Protein AF-A0A5Q0P023-F1 (afdb_monomer)

Structure (mmCIF, N/CA/C/O backbone):
data_AF-A0A5Q0P023-F1
#
_entry.id   AF-A0A5Q0P023-F1
#
loop_
_atom_site.group_PDB
_atom_site.id
_atom_site.type_symbol
_atom_site.label_atom_id
_atom_site.label_alt_id
_atom_site.label_comp_id
_atom_site.label_asym_id
_atom_site.label_entity_id
_atom_site.label_seq_id
_atom_site.pdbx_PDB_ins_code
_atom_site.Cartn_x
_atom_site.Cartn_y
_atom_site.Cartn_z
_atom_site.occupancy
_atom_site.B_iso_or_equiv
_atom_site.auth_seq_id
_atom_site.auth_comp_id
_atom_site.auth_asym_id
_atom_site.auth_atom_id
_atom_site.pdbx_PDB_model_num
ATOM 1 N N . MET A 1 1 ? -25.017 6.584 7.703 1.00 55.78 1 MET A N 1
ATOM 2 C CA . MET A 1 1 ? -23.567 6.527 7.391 1.00 55.78 1 MET A CA 1
ATOM 3 C C . MET A 1 1 ? -23.004 5.117 7.165 1.00 55.78 1 MET A C 1
ATOM 5 O O . MET A 1 1 ? -22.077 5.006 6.377 1.00 55.78 1 MET A O 1
ATOM 9 N N . GLN A 1 2 ? -23.542 4.031 7.748 1.00 59.84 2 GLN A N 1
ATOM 10 C CA . GLN A 1 2 ? -22.996 2.668 7.542 1.00 59.84 2 GLN A CA 1
ATOM 11 C C . GLN A 1 2 ? -22.934 2.206 6.073 1.00 59.84 2 GLN A C 1
ATOM 13 O O . GLN A 1 2 ? -21.949 1.596 5.677 1.00 59.84 2 GLN A O 1
ATOM 18 N N . LYS A 1 3 ? -23.930 2.547 5.242 1.00 67.25 3 LYS A N 1
ATOM 19 C CA . LYS A 1 3 ? -23.92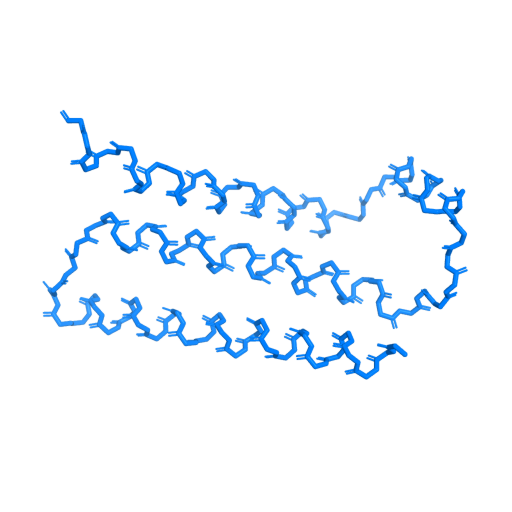5 2.210 3.803 1.00 67.25 3 LYS A CA 1
ATOM 20 C C . LYS A 1 3 ? -22.735 2.825 3.048 1.00 67.25 3 LYS A C 1
ATOM 22 O O . LYS A 1 3 ? -22.194 2.187 2.156 1.00 67.25 3 LYS A O 1
ATOM 27 N N . LEU A 1 4 ? -22.301 4.026 3.443 1.00 67.12 4 LEU A N 1
ATOM 28 C CA . LEU A 1 4 ? -21.158 4.721 2.842 1.00 67.12 4 LEU A CA 1
ATOM 29 C C . LEU A 1 4 ? -19.834 4.077 3.266 1.00 67.12 4 LEU A C 1
ATOM 31 O O . LEU A 1 4 ? -18.962 3.875 2.434 1.00 67.12 4 LEU A O 1
ATOM 35 N N . LEU A 1 5 ? -19.722 3.665 4.533 1.00 66.81 5 LEU A N 1
ATOM 36 C CA . LEU A 1 5 ? -18.561 2.929 5.047 1.00 66.81 5 LEU A CA 1
ATOM 37 C C . LEU A 1 5 ? -18.381 1.577 4.336 1.00 66.81 5 LEU A C 1
ATOM 39 O O . LEU A 1 5 ? -17.274 1.178 3.989 1.00 66.81 5 LEU A O 1
ATOM 43 N N . VAL A 1 6 ? -19.498 0.886 4.097 1.00 71.31 6 VAL A N 1
ATOM 44 C CA . VAL A 1 6 ? -19.551 -0.368 3.338 1.00 71.31 6 VAL A CA 1
ATOM 45 C C . VAL A 1 6 ? -19.140 -0.132 1.885 1.00 71.31 6 VAL A C 1
ATOM 47 O O . VAL A 1 6 ? -18.277 -0.848 1.385 1.00 71.31 6 VAL A O 1
ATOM 50 N N . ALA A 1 7 ? -19.711 0.883 1.231 1.00 74.19 7 ALA A N 1
ATOM 51 C CA . ALA A 1 7 ? -19.387 1.232 -0.150 1.00 74.19 7 ALA A CA 1
ATOM 52 C C . ALA A 1 7 ? -17.908 1.609 -0.321 1.00 74.19 7 ALA A C 1
ATOM 54 O O . ALA A 1 7 ? -17.267 1.128 -1.248 1.00 74.19 7 ALA A O 1
ATOM 55 N N . LEU A 1 8 ? -17.345 2.392 0.605 1.00 72.81 8 LEU A N 1
ATOM 56 C CA . LEU A 1 8 ? -15.938 2.793 0.578 1.00 72.81 8 LEU A CA 1
ATOM 57 C C . LEU A 1 8 ? -14.998 1.595 0.759 1.00 72.81 8 LEU A C 1
ATOM 59 O O . LEU A 1 8 ? -13.989 1.495 0.073 1.00 72.81 8 LEU A O 1
ATOM 63 N N . GLN A 1 9 ? -15.353 0.645 1.626 1.00 71.06 9 GLN A N 1
ATOM 64 C CA . GLN A 1 9 ? -14.574 -0.580 1.799 1.00 71.06 9 GLN A CA 1
ATOM 65 C C . GLN A 1 9 ? -14.574 -1.449 0.531 1.00 71.06 9 GLN A C 1
ATOM 67 O O . GLN A 1 9 ? -13.529 -1.972 0.149 1.00 71.06 9 GLN A O 1
ATOM 72 N N . TYR A 1 10 ? -15.725 -1.586 -0.136 1.00 75.94 10 TYR A N 1
ATOM 73 C CA . TYR A 1 10 ? -15.805 -2.291 -1.418 1.00 75.94 10 TYR A CA 1
ATOM 74 C C . TYR A 1 10 ? -15.070 -1.545 -2.533 1.00 75.94 10 TYR A C 1
ATOM 76 O O . TYR A 1 10 ? -14.414 -2.190 -3.345 1.00 75.94 10 TYR A O 1
ATOM 84 N N . ALA A 1 11 ? -15.114 -0.211 -2.541 1.00 74.38 11 ALA A N 1
ATOM 85 C CA . ALA A 1 11 ? -14.347 0.608 -3.471 1.00 74.38 11 ALA A CA 1
ATOM 86 C C . ALA A 1 11 ? -12.834 0.424 -3.270 1.00 74.38 11 ALA A C 1
ATOM 88 O O . ALA A 1 11 ? -12.129 0.198 -4.246 1.00 74.38 11 ALA A O 1
ATOM 89 N N . CYS A 1 12 ? -12.338 0.420 -2.026 1.00 77.06 12 CYS A N 1
ATOM 90 C CA . CYS A 1 12 ? -10.929 0.134 -1.728 1.00 77.06 12 CYS A CA 1
ATOM 91 C C . CYS A 1 12 ? -10.506 -1.275 -2.146 1.00 77.06 12 CYS A C 1
ATOM 93 O O . CYS A 1 12 ? -9.403 -1.449 -2.653 1.00 77.06 12 CYS A O 1
ATOM 95 N N . LEU A 1 13 ? -11.366 -2.278 -1.953 1.00 77.00 13 LEU A N 1
ATOM 96 C CA . LEU A 1 13 ? -11.087 -3.642 -2.407 1.00 77.00 13 LEU A CA 1
ATOM 97 C C . LEU A 1 13 ? -11.048 -3.740 -3.934 1.00 77.00 13 LEU A C 1
ATOM 99 O O . LEU A 1 13 ? -10.118 -4.326 -4.478 1.00 77.00 13 LEU A O 1
ATOM 103 N N . ALA A 1 14 ? -12.026 -3.151 -4.623 1.00 77.50 14 ALA A N 1
ATOM 104 C CA . ALA A 1 14 ? -12.072 -3.128 -6.083 1.00 77.50 14 ALA A CA 1
ATOM 105 C C . ALA A 1 14 ? -10.875 -2.373 -6.675 1.00 77.50 14 ALA A C 1
ATOM 107 O O . ALA A 1 14 ? -10.261 -2.841 -7.629 1.00 77.50 14 ALA A O 1
ATOM 108 N N . PHE A 1 15 ? -10.506 -1.244 -6.071 1.00 75.00 15 PHE A N 1
ATOM 109 C CA . PHE A 1 15 ? -9.346 -0.459 -6.473 1.00 75.00 15 PHE A CA 1
ATOM 110 C C . PHE A 1 15 ? -8.033 -1.209 -6.217 1.00 75.00 15 PHE A C 1
ATOM 112 O O . PHE A 1 15 ? -7.196 -1.283 -7.106 1.00 75.00 15 PHE A O 1
ATOM 119 N N . GLY A 1 16 ? -7.883 -1.860 -5.059 1.00 75.56 16 GLY A N 1
ATOM 120 C CA . GLY A 1 16 ? -6.728 -2.715 -4.785 1.00 75.56 16 GLY A CA 1
ATOM 121 C C 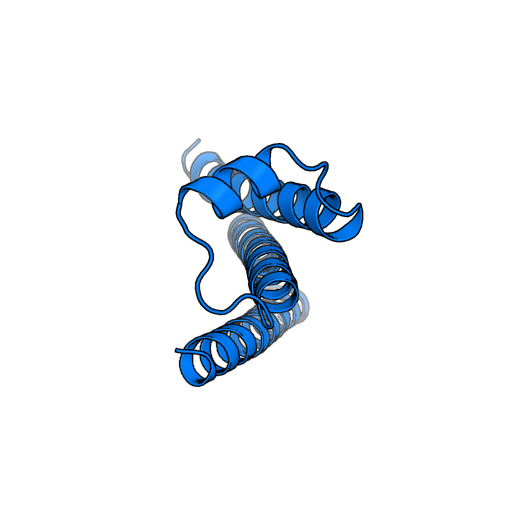. GLY A 1 16 ? -6.596 -3.868 -5.785 1.00 75.56 16 GLY A C 1
ATOM 122 O O . GLY A 1 16 ? -5.503 -4.124 -6.274 1.00 75.56 16 GLY A O 1
ATOM 123 N N . LEU A 1 17 ? -7.705 -4.525 -6.145 1.00 80.25 17 LEU A N 1
ATOM 124 C CA . LEU A 1 17 ? -7.716 -5.576 -7.171 1.00 80.25 17 LEU A CA 1
ATOM 125 C C . LEU A 1 17 ? -7.324 -5.048 -8.554 1.00 80.25 17 LEU A C 1
ATOM 127 O O . LEU A 1 17 ? -6.574 -5.714 -9.263 1.00 80.25 17 LEU A O 1
ATOM 131 N N . TYR A 1 18 ? -7.810 -3.863 -8.923 1.00 78.62 18 TYR A N 1
ATOM 132 C CA . TYR A 1 18 ? -7.434 -3.202 -10.169 1.00 78.62 18 TYR A CA 1
ATOM 133 C C . TYR A 1 18 ? -5.928 -2.923 -10.223 1.00 78.62 18 TYR A C 1
ATOM 135 O O . TYR A 1 18 ? -5.282 -3.311 -11.188 1.00 78.62 18 TYR A O 1
ATOM 143 N N . VAL A 1 19 ? -5.352 -2.339 -9.168 1.00 75.94 19 VAL A N 1
ATOM 144 C CA . VAL A 1 19 ? -3.912 -2.031 -9.120 1.00 75.94 19 VAL A CA 1
ATOM 145 C C . VAL A 1 19 ? -3.068 -3.309 -9.137 1.00 75.94 19 VAL A C 1
ATOM 147 O O . VAL A 1 19 ? -2.076 -3.377 -9.851 1.00 75.94 19 VAL A O 1
ATOM 150 N N . VAL A 1 20 ? -3.485 -4.368 -8.431 1.00 80.00 20 VAL A N 1
ATOM 151 C CA . VAL A 1 20 ? -2.811 -5.679 -8.508 1.00 80.00 20 VAL A CA 1
ATOM 152 C C . VAL A 1 20 ? -2.827 -6.229 -9.934 1.00 80.00 20 VAL A C 1
ATOM 154 O O . VAL A 1 20 ? -1.822 -6.776 -10.385 1.00 80.00 20 VAL A O 1
ATOM 157 N N . TYR A 1 21 ? -3.951 -6.095 -10.643 1.00 78.50 21 TYR A N 1
ATOM 158 C CA . TYR A 1 21 ? -4.052 -6.509 -12.038 1.00 78.50 21 TYR A CA 1
ATOM 159 C C . TYR A 1 21 ? -3.132 -5.683 -12.944 1.00 78.50 21 TYR A C 1
ATOM 161 O O . TYR A 1 21 ? -2.412 -6.278 -13.740 1.00 78.50 21 TYR A O 1
ATOM 169 N N . SER A 1 22 ? -3.106 -4.355 -12.794 1.00 74.06 22 SER A N 1
ATOM 170 C CA . SER A 1 22 ? -2.210 -3.475 -13.558 1.00 74.06 22 SER A CA 1
ATOM 171 C C . SER A 1 22 ? -0.743 -3.846 -13.342 1.00 74.06 22 SER A C 1
ATOM 173 O O . SER A 1 22 ? -0.048 -4.151 -14.305 1.00 74.06 22 SER A O 1
ATOM 175 N N . VAL A 1 23 ? -0.315 -3.999 -12.084 1.00 77.00 23 VAL A N 1
ATOM 176 C CA . VAL A 1 23 ? 1.050 -4.430 -11.737 1.00 77.00 23 VAL A CA 1
ATOM 177 C C . VAL A 1 23 ? 1.385 -5.799 -12.331 1.00 77.00 23 VAL A C 1
ATOM 179 O O . VAL A 1 23 ? 2.474 -6.002 -12.866 1.00 77.00 23 VAL A O 1
ATOM 182 N N . ALA A 1 24 ? 0.462 -6.762 -12.247 1.00 78.81 24 ALA A N 1
ATOM 183 C CA . ALA A 1 24 ? 0.664 -8.088 -12.823 1.00 78.81 24 ALA A CA 1
ATOM 184 C C . ALA A 1 24 ? 0.769 -8.040 -14.35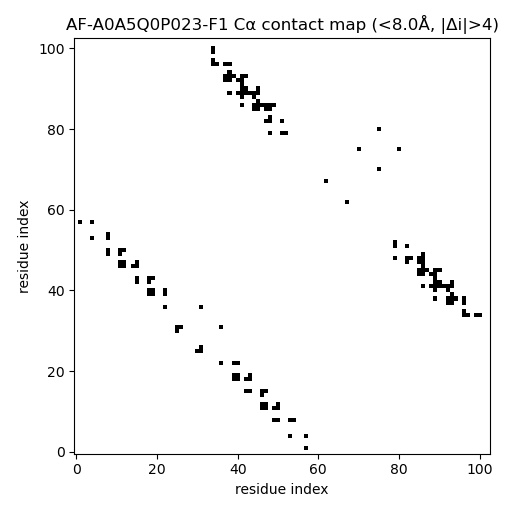6 1.00 78.81 24 ALA A C 1
ATOM 186 O O . ALA A 1 24 ? 1.555 -8.789 -14.939 1.00 78.81 24 ALA A O 1
ATOM 187 N N . MET A 1 25 ? -0.001 -7.162 -15.000 1.00 78.06 25 MET A N 1
ATOM 188 C CA . MET A 1 25 ? 0.020 -6.968 -16.445 1.00 78.06 25 MET A CA 1
ATOM 189 C C . MET A 1 25 ? 1.319 -6.297 -16.901 1.00 78.06 25 MET A C 1
ATOM 191 O O . MET A 1 25 ? 1.909 -6.752 -17.877 1.00 78.06 25 MET A O 1
ATOM 195 N N . ASP A 1 26 ? 1.819 -5.300 -16.175 1.00 76.69 26 ASP A N 1
ATOM 196 C CA . ASP A 1 26 ? 3.090 -4.631 -16.487 1.00 76.69 26 ASP A CA 1
ATOM 197 C C . ASP A 1 26 ? 4.292 -5.557 -16.277 1.00 76.69 26 ASP A C 1
ATOM 199 O O . ASP A 1 26 ? 5.218 -5.591 -17.092 1.00 76.69 26 ASP A O 1
ATOM 203 N N . LEU A 1 27 ? 4.243 -6.404 -15.241 1.00 77.38 27 LEU A N 1
ATOM 204 C CA . LEU A 1 27 ? 5.213 -7.487 -15.046 1.00 77.38 27 LEU A CA 1
ATOM 205 C C . LEU A 1 27 ? 5.177 -8.501 -16.196 1.00 77.38 27 LEU A C 1
ATOM 207 O O . LEU A 1 27 ? 6.228 -8.974 -16.628 1.00 77.38 27 LEU A O 1
ATOM 211 N N . TYR A 1 28 ? 3.983 -8.838 -16.691 1.00 78.19 28 TYR A N 1
ATOM 212 C CA . TYR A 1 28 ? 3.805 -9.795 -17.783 1.00 78.19 28 TYR A CA 1
ATOM 213 C C . TYR A 1 28 ? 4.255 -9.235 -19.139 1.00 78.19 28 TYR A C 1
ATOM 215 O O . TYR A 1 28 ? 4.893 -9.942 -19.917 1.00 78.19 28 TYR A O 1
ATOM 223 N N . THR A 1 29 ? 3.948 -7.969 -19.429 1.00 78.81 29 THR A N 1
ATOM 224 C CA . THR A 1 29 ? 4.289 -7.305 -20.698 1.00 78.81 29 THR A CA 1
ATOM 225 C C . THR A 1 29 ? 5.735 -6.807 -20.751 1.00 78.81 29 THR A C 1
ATOM 227 O O . THR A 1 29 ? 6.191 -6.379 -21.810 1.00 78.81 29 THR A O 1
ATOM 230 N N . GLN A 1 30 ? 6.462 -6.884 -19.632 1.00 69.38 30 GLN A N 1
ATOM 231 C CA . GLN A 1 30 ? 7.815 -6.359 -19.450 1.00 69.38 30 GLN A CA 1
ATOM 232 C C . GLN A 1 30 ? 7.969 -4.852 -19.729 1.00 69.38 30 GLN A C 1
ATOM 234 O O . GLN A 1 30 ? 9.086 -4.374 -19.921 1.00 69.38 30 GLN A O 1
ATOM 239 N N . GLN A 1 31 ? 6.872 -4.089 -19.722 1.00 64.19 31 GLN A N 1
ATOM 240 C CA . GLN A 1 31 ? 6.881 -2.627 -19.863 1.00 64.19 31 GLN A CA 1
ATOM 241 C C . GLN A 1 31 ? 6.951 -1.924 -18.501 1.00 64.19 31 GLN A C 1
ATOM 243 O O . GLN A 1 31 ? 6.306 -0.907 -18.286 1.00 64.19 31 GLN A O 1
ATOM 248 N N . PHE A 1 32 ? 7.705 -2.484 -17.554 1.00 62.69 32 PHE A N 1
ATOM 249 C CA . PHE A 1 32 ? 7.722 -1.979 -16.187 1.00 62.69 32 PHE A CA 1
ATOM 250 C C . PHE A 1 32 ? 8.758 -0.866 -16.005 1.00 62.69 32 PHE A C 1
ATOM 252 O O . PHE A 1 32 ? 9.969 -1.093 -16.067 1.00 62.69 32 PHE A O 1
ATOM 259 N N . GLU A 1 33 ? 8.289 0.332 -15.664 1.00 67.94 33 GLU A N 1
ATOM 260 C CA . GLU A 1 33 ? 9.107 1.273 -14.912 1.00 67.94 33 GLU A CA 1
ATOM 261 C C . GLU A 1 33 ? 9.077 0.856 -13.439 1.00 67.94 33 GLU A C 1
ATOM 263 O O . GLU A 1 33 ? 8.044 0.901 -12.772 1.00 67.94 33 GLU A O 1
ATOM 268 N N . MET A 1 34 ? 10.230 0.432 -12.908 1.00 67.19 34 MET A N 1
ATOM 269 C CA . MET A 1 34 ? 10.355 -0.047 -11.519 1.00 67.19 34 MET A CA 1
ATOM 270 C C . MET A 1 34 ? 9.761 0.931 -10.496 1.00 67.19 34 MET A C 1
ATOM 272 O O . MET A 1 34 ? 9.257 0.526 -9.454 1.00 67.19 34 MET A O 1
ATOM 276 N N . MET A 1 35 ? 9.821 2.221 -10.808 1.00 74.62 35 MET A N 1
ATOM 277 C CA . MET A 1 35 ? 9.330 3.307 -9.975 1.00 74.62 35 MET A CA 1
ATOM 278 C C . MET A 1 35 ? 7.800 3.367 -9.933 1.00 74.62 35 MET A C 1
ATOM 280 O O . MET A 1 35 ? 7.232 3.484 -8.849 1.00 74.62 35 MET A O 1
ATOM 284 N N . GLU A 1 36 ? 7.137 3.199 -11.075 1.00 76.19 36 GLU A N 1
ATOM 285 C CA . GLU A 1 36 ? 5.675 3.141 -11.178 1.00 76.19 36 GLU A CA 1
ATOM 286 C C . GLU A 1 36 ? 5.124 1.910 -10.444 1.00 76.19 36 GLU A C 1
ATOM 288 O O . GLU A 1 36 ? 4.222 2.013 -9.614 1.00 76.19 36 GLU A O 1
ATOM 293 N N . LEU A 1 37 ? 5.795 0.766 -10.596 1.00 76.50 37 LEU A N 1
ATOM 294 C CA . LEU A 1 37 ? 5.439 -0.465 -9.892 1.00 76.50 37 LEU A CA 1
ATOM 295 C C . LEU A 1 37 ? 5.576 -0.335 -8.363 1.00 76.50 37 LEU A C 1
ATOM 297 O O . LEU A 1 37 ? 4.750 -0.849 -7.606 1.00 76.50 37 LEU A O 1
ATOM 301 N N . VAL A 1 38 ? 6.600 0.375 -7.880 1.00 78.19 38 VAL A N 1
ATOM 302 C CA . VAL A 1 38 ? 6.768 0.667 -6.446 1.00 78.19 38 VAL A CA 1
ATOM 303 C C . VAL A 1 38 ? 5.654 1.586 -5.929 1.00 78.19 38 VAL A C 1
ATOM 305 O O . VAL A 1 38 ? 5.164 1.375 -4.813 1.00 78.19 38 VAL A O 1
ATOM 308 N N . ALA A 1 39 ? 5.216 2.564 -6.728 1.00 83.56 39 ALA A N 1
ATOM 309 C CA . ALA A 1 39 ? 4.090 3.438 -6.395 1.00 83.56 39 ALA A CA 1
ATOM 310 C C . ALA A 1 39 ? 2.775 2.648 -6.273 1.00 83.56 39 ALA A C 1
ATOM 312 O O . ALA A 1 39 ? 2.014 2.825 -5.314 1.00 83.56 39 ALA A O 1
ATOM 313 N N . ASP A 1 40 ? 2.543 1.719 -7.196 1.00 82.62 40 ASP A N 1
ATOM 314 C CA . ASP A 1 40 ? 1.357 0.867 -7.222 1.00 82.62 40 ASP A CA 1
ATOM 315 C C . ASP A 1 40 ? 1.315 -0.112 -6.046 1.00 82.62 40 ASP A C 1
ATOM 317 O O . ASP A 1 40 ? 0.294 -0.235 -5.359 1.00 82.62 40 ASP A O 1
ATOM 321 N N . VAL A 1 41 ? 2.447 -0.742 -5.720 1.00 81.50 41 VAL A N 1
ATOM 322 C CA . VAL A 1 41 ? 2.579 -1.567 -4.509 1.00 81.50 41 VAL A CA 1
ATOM 323 C C . VAL A 1 41 ? 2.320 -0.729 -3.253 1.00 81.50 41 VAL A C 1
ATOM 325 O O . VAL A 1 41 ? 1.620 -1.178 -2.339 1.00 81.50 41 VAL A O 1
ATOM 328 N N . GLY A 1 42 ? 2.819 0.509 -3.211 1.00 84.81 42 GLY A N 1
ATOM 329 C CA . GLY A 1 42 ? 2.535 1.438 -2.120 1.00 84.81 42 GLY A CA 1
ATOM 330 C C . GLY A 1 42 ? 1.043 1.751 -1.976 1.00 84.81 42 GLY A C 1
ATOM 331 O O . GLY A 1 42 ? 0.499 1.738 -0.867 1.00 84.81 42 GLY A O 1
ATOM 332 N N . THR A 1 43 ? 0.355 1.929 -3.101 1.00 85.69 43 THR A N 1
ATOM 333 C CA . THR A 1 43 ? -1.087 2.192 -3.166 1.00 85.69 43 THR A CA 1
ATOM 334 C C . THR A 1 43 ? -1.910 1.002 -2.661 1.00 85.69 43 THR A C 1
ATOM 336 O O . THR A 1 43 ? -2.863 1.186 -1.895 1.00 85.69 43 THR A O 1
ATOM 339 N N . ILE A 1 44 ? -1.505 -0.230 -2.988 1.00 85.19 44 ILE A N 1
ATOM 340 C CA . ILE A 1 44 ? -2.130 -1.462 -2.476 1.00 85.19 44 ILE A CA 1
ATOM 341 C C . ILE A 1 44 ? -2.034 -1.533 -0.944 1.00 85.19 44 ILE A C 1
ATOM 343 O O . ILE A 1 44 ? -3.030 -1.816 -0.271 1.00 85.19 44 ILE A O 1
ATOM 347 N N . LEU A 1 45 ? -0.862 -1.239 -0.372 1.00 82.38 45 LEU A N 1
ATOM 348 C CA . LEU A 1 45 ? -0.646 -1.291 1.079 1.00 82.38 45 LEU A CA 1
ATOM 349 C C . LEU A 1 45 ? -1.508 -0.276 1.846 1.00 82.38 45 LEU A C 1
ATOM 351 O O . LEU A 1 45 ? -2.048 -0.607 2.906 1.00 82.38 45 LEU A O 1
ATOM 355 N N . ILE A 1 46 ? -1.694 0.930 1.300 1.00 85.44 46 ILE A N 1
ATOM 356 C CA . ILE A 1 46 ? -2.589 1.947 1.877 1.00 85.44 46 ILE A CA 1
ATOM 357 C C . ILE A 1 46 ? -4.050 1.486 1.814 1.00 85.44 46 ILE A C 1
ATOM 359 O O . ILE A 1 46 ? -4.792 1.637 2.788 1.00 85.44 46 ILE A O 1
ATOM 363 N N . CYS A 1 47 ? -4.470 0.878 0.701 1.00 84.50 47 CYS A N 1
ATOM 364 C CA . CYS A 1 47 ? -5.835 0.368 0.557 1.00 84.50 47 CYS A CA 1
ATOM 365 C C . CYS A 1 47 ? -6.151 -0.741 1.569 1.00 84.50 47 CYS A C 1
ATOM 367 O O . CYS A 1 47 ? -7.260 -0.784 2.103 1.00 84.50 47 CYS A O 1
ATOM 369 N N . ILE A 1 48 ? -5.178 -1.605 1.874 1.00 82.19 48 ILE A N 1
ATOM 370 C CA . ILE A 1 48 ? -5.310 -2.647 2.900 1.00 82.19 48 ILE A CA 1
ATOM 371 C C . ILE A 1 48 ? -5.459 -2.027 4.295 1.00 82.19 48 ILE A C 1
ATOM 373 O O . ILE A 1 48 ? -6.345 -2.443 5.047 1.00 82.19 48 ILE A O 1
ATOM 377 N N . ASP A 1 49 ? -4.644 -1.025 4.638 1.00 82.50 49 ASP A N 1
ATOM 378 C CA . ASP A 1 49 ? -4.761 -0.327 5.924 1.00 82.50 49 ASP A CA 1
ATOM 379 C C . ASP A 1 49 ? -6.141 0.321 6.091 1.00 82.50 49 ASP A C 1
ATOM 381 O O . ASP A 1 49 ? -6.828 0.094 7.092 1.00 82.50 49 ASP A O 1
ATOM 385 N N . LEU A 1 50 ? -6.605 1.040 5.065 1.00 81.25 50 LEU A N 1
ATOM 386 C CA . LEU A 1 50 ? -7.903 1.705 5.093 1.00 81.25 50 LEU A CA 1
ATOM 387 C C . LEU A 1 50 ? -9.062 0.698 5.161 1.00 81.25 50 LEU A C 1
ATOM 389 O O . LEU A 1 50 ? -10.009 0.892 5.926 1.00 81.25 50 LEU A O 1
ATOM 393 N N . ALA A 1 51 ? -8.983 -0.415 4.427 1.00 80.56 51 ALA A N 1
ATOM 394 C CA . ALA A 1 51 ? -9.993 -1.469 4.469 1.00 80.56 51 ALA A CA 1
ATOM 395 C C . ALA A 1 51 ? -10.094 -2.121 5.858 1.00 80.56 51 ALA A C 1
ATOM 397 O O . ALA A 1 51 ? -11.204 -2.342 6.353 1.00 80.56 51 ALA A O 1
ATOM 398 N N . VAL A 1 52 ? -8.960 -2.395 6.513 1.00 80.62 52 VAL A N 1
ATOM 399 C CA . VAL A 1 52 ? -8.933 -2.966 7.869 1.00 80.62 52 VAL A CA 1
ATOM 400 C C . VAL A 1 52 ? -9.408 -1.955 8.909 1.00 80.62 52 VAL A C 1
ATOM 402 O O . VAL A 1 52 ? -10.181 -2.317 9.799 1.00 80.62 52 VAL A O 1
ATOM 405 N N . PHE A 1 53 ? -9.050 -0.682 8.764 1.00 80.25 53 PHE A N 1
ATOM 406 C CA . PHE A 1 53 ? -9.560 0.390 9.613 1.00 80.25 53 PHE A CA 1
ATOM 407 C C . PHE A 1 53 ? -11.091 0.520 9.532 1.00 80.25 53 PHE A C 1
ATOM 409 O O . PHE A 1 53 ? -11.770 0.556 10.563 1.00 80.25 53 PHE A O 1
ATOM 416 N N . LEU A 1 54 ? -11.659 0.528 8.322 1.00 75.25 54 LEU A N 1
ATOM 417 C CA . LEU A 1 54 ? -13.111 0.596 8.113 1.00 75.25 54 LEU A CA 1
ATOM 418 C C . LEU A 1 54 ? -13.825 -0.666 8.616 1.00 75.25 54 LEU A C 1
ATOM 420 O O . LEU A 1 54 ? -14.926 -0.571 9.162 1.00 75.25 54 LEU A O 1
ATOM 424 N N . TYR A 1 55 ? -13.199 -1.838 8.475 1.00 77.75 55 TYR A N 1
ATOM 425 C CA . TYR A 1 55 ? -13.731 -3.102 8.981 1.00 77.75 55 TYR A CA 1
ATOM 426 C C . TYR A 1 55 ? -13.787 -3.143 10.513 1.00 77.75 55 TYR A C 1
ATOM 428 O O . TYR A 1 55 ? -14.803 -3.533 11.085 1.00 77.75 55 TYR A O 1
ATOM 436 N N . VAL A 1 56 ? -12.734 -2.691 11.194 1.00 73.50 56 VAL A N 1
ATOM 437 C CA . VAL A 1 56 ? -12.697 -2.649 12.666 1.00 73.50 56 VAL A CA 1
ATOM 438 C C . VAL A 1 56 ? -13.671 -1.607 13.225 1.00 73.50 56 VAL A C 1
ATOM 440 O O . VAL A 1 56 ? -14.266 -1.819 14.281 1.00 73.50 56 VAL A O 1
ATOM 443 N N . ASN A 1 57 ? -13.909 -0.515 12.496 1.00 67.69 57 ASN A N 1
ATOM 444 C CA . ASN A 1 57 ? -14.851 0.531 12.897 1.00 67.69 57 ASN A CA 1
ATOM 445 C C . ASN A 1 57 ? -16.310 0.275 12.471 1.00 67.69 57 ASN A C 1
ATOM 447 O O . ASN A 1 57 ? -17.194 1.047 12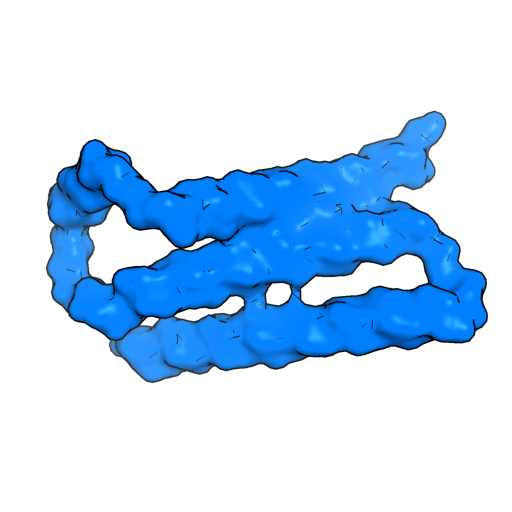.846 1.00 67.69 57 ASN A O 1
ATOM 451 N N . ARG A 1 58 ? -16.608 -0.822 11.754 1.00 61.69 58 ARG A N 1
ATOM 452 C CA . ARG A 1 58 ? -17.933 -1.105 11.153 1.00 61.69 58 ARG A CA 1
ATOM 453 C C . ARG A 1 58 ? -19.092 -1.301 12.149 1.00 61.69 58 ARG A C 1
ATOM 455 O O . ARG A 1 58 ? -20.240 -1.405 11.716 1.00 61.69 58 ARG A O 1
ATOM 462 N N . GLY A 1 59 ? -18.822 -1.315 13.454 1.00 54.28 59 GLY A N 1
ATOM 463 C CA . GLY A 1 59 ? -19.819 -1.476 14.521 1.00 54.28 59 GLY A CA 1
ATOM 464 C C . GLY A 1 59 ? -19.958 -0.296 15.488 1.00 54.28 59 GLY A C 1
ATOM 465 O O . GLY A 1 59 ? -20.854 -0.322 16.325 1.00 54.28 59 GLY A O 1
ATOM 466 N N . LYS A 1 60 ? -19.116 0.741 15.401 1.00 55.34 60 LYS A N 1
ATOM 467 C CA . LYS A 1 60 ? -19.135 1.847 16.372 1.00 55.34 60 LYS A CA 1
ATOM 468 C C . LYS A 1 60 ? -19.973 3.014 15.848 1.00 55.34 60 LYS A C 1
ATOM 470 O O . LYS A 1 60 ? -19.454 3.977 15.290 1.00 55.34 60 LYS A O 1
ATOM 475 N N . GLN A 1 61 ? -21.296 2.902 15.973 1.00 45.22 61 GLN A N 1
ATOM 476 C CA . GLN A 1 61 ? -22.183 4.057 15.814 1.00 45.22 61 GLN A CA 1
ATOM 477 C C . GLN A 1 61 ? -21.908 5.055 16.951 1.00 45.22 61 GLN A C 1
ATOM 479 O O . GLN A 1 61 ? -22.051 4.703 18.113 1.00 45.22 61 GLN A O 1
ATOM 484 N N . GLY A 1 62 ? -21.534 6.291 16.609 1.00 51.69 62 GLY A N 1
ATOM 485 C CA . GLY A 1 62 ? -21.601 7.424 17.539 1.00 51.69 62 GLY A CA 1
ATOM 486 C C . GLY A 1 62 ? -20.530 7.476 18.629 1.00 51.69 62 GLY A C 1
ATOM 487 O O . GLY A 1 62 ? -20.851 7.799 19.763 1.00 51.69 62 GLY A O 1
ATOM 488 N N . VAL A 1 63 ? -19.267 7.194 18.302 1.00 50.12 63 VAL A N 1
ATOM 489 C CA . VAL A 1 63 ? -18.161 7.416 19.245 1.00 50.12 63 VAL A CA 1
ATOM 490 C C . VAL A 1 63 ? -17.982 8.922 19.428 1.00 50.12 63 VAL A C 1
ATOM 492 O O . VAL A 1 63 ? -17.611 9.625 18.484 1.00 50.12 63 VAL A O 1
ATOM 495 N N . SER A 1 64 ? -18.269 9.424 20.626 1.00 54.38 64 SER A N 1
ATOM 496 C CA . SER A 1 64 ? -17.919 10.796 20.999 1.00 54.38 64 SER A CA 1
ATOM 497 C C . SER A 1 64 ? -16.406 11.001 20.828 1.00 54.38 64 SER A C 1
ATOM 499 O O . SER A 1 64 ? -15.623 10.064 20.980 1.00 54.38 64 SER A O 1
ATOM 501 N N . MET A 1 65 ? -15.951 12.218 20.516 1.00 52.31 65 MET A N 1
ATOM 502 C CA . MET A 1 65 ? -14.516 12.506 20.315 1.00 52.31 65 MET A CA 1
ATOM 503 C C . MET A 1 65 ? -13.650 12.033 21.508 1.00 52.31 65 MET A C 1
ATOM 505 O O . MET A 1 65 ? -12.496 11.649 21.329 1.00 52.31 65 MET A O 1
ATOM 509 N N . GLN A 1 66 ? -14.242 11.980 22.708 1.00 53.38 66 GLN A N 1
ATOM 510 C CA . GLN A 1 66 ? -13.658 11.438 23.937 1.00 53.38 66 GLN A CA 1
ATOM 511 C C . GLN A 1 66 ? -13.506 9.913 23.950 1.00 53.38 66 GLN A C 1
ATOM 513 O O . GLN A 1 66 ? -12.444 9.427 24.326 1.00 53.38 66 GLN A O 1
ATOM 518 N N . GLU A 1 67 ? -14.493 9.138 23.505 1.00 55.75 67 GLU A N 1
ATOM 519 C CA . GLU A 1 67 ? -14.322 7.682 23.379 1.00 55.75 67 GLU A CA 1
ATOM 520 C C . GLU A 1 67 ? -13.350 7.320 22.252 1.00 55.75 67 GLU A C 1
ATOM 522 O O . GLU A 1 67 ? -12.674 6.295 22.320 1.00 55.75 67 GLU A O 1
ATOM 527 N N . TYR A 1 68 ? -13.233 8.171 21.229 1.00 54.75 68 TYR A N 1
ATOM 528 C CA . TYR A 1 68 ? -12.241 8.000 20.170 1.00 54.75 68 TYR A CA 1
ATOM 529 C C . TYR A 1 68 ? -10.826 8.229 20.720 1.00 54.75 68 TYR A C 1
ATOM 531 O O . TYR A 1 68 ? -9.919 7.453 20.425 1.00 54.75 68 TYR A O 1
ATOM 539 N N . ALA A 1 69 ? -10.657 9.237 21.585 1.00 55.69 69 ALA A N 1
ATOM 540 C CA . ALA A 1 69 ? -9.416 9.494 22.317 1.00 55.69 69 ALA A CA 1
ATOM 541 C C . ALA A 1 69 ? -9.067 8.357 23.298 1.00 55.69 69 ALA A C 1
ATOM 543 O O . ALA A 1 69 ? -7.935 7.883 23.300 1.00 55.69 69 ALA A O 1
ATOM 544 N N . GLN A 1 70 ? -10.041 7.831 24.046 1.00 55.78 70 GLN A N 1
ATOM 545 C CA . GLN A 1 70 ? -9.825 6.677 24.932 1.00 55.78 70 GLN A CA 1
ATOM 546 C C . GLN A 1 70 ? -9.496 5.390 24.159 1.00 55.78 70 GLN A C 1
ATOM 548 O O . GLN A 1 70 ? -8.716 4.563 24.621 1.00 55.78 70 GLN A O 1
ATOM 553 N N . GLN A 1 71 ? -10.044 5.206 22.956 1.00 56.56 71 GLN A N 1
ATOM 554 C CA . GLN A 1 71 ? -9.692 4.078 22.085 1.00 56.56 71 GLN A CA 1
ATOM 555 C C . GLN A 1 71 ? -8.338 4.247 21.390 1.00 56.56 71 GLN A C 1
ATOM 557 O O . GLN A 1 71 ? -7.727 3.248 21.020 1.00 56.56 71 GLN A O 1
ATOM 562 N N . LEU A 1 72 ? -7.864 5.484 21.219 1.00 54.34 72 LEU A N 1
ATOM 563 C CA . LEU A 1 72 ? -6.492 5.788 20.808 1.00 54.34 72 LEU A CA 1
ATOM 564 C C . LEU A 1 72 ? -5.484 5.478 21.928 1.00 54.34 72 LEU A C 1
ATOM 566 O O . LEU A 1 72 ? -4.367 5.065 21.623 1.00 54.34 72 LEU A O 1
ATOM 570 N N . GLU A 1 73 ? -5.882 5.630 23.196 1.00 53.38 73 GLU A N 1
ATOM 571 C CA . GLU A 1 73 ? -5.104 5.187 24.365 1.00 53.38 73 GLU A CA 1
ATOM 572 C C . GLU A 1 73 ? -5.149 3.664 24.565 1.00 53.38 73 GLU A C 1
ATOM 574 O O . GLU A 1 73 ? -4.194 3.067 25.072 1.00 53.38 73 GLU A O 1
ATOM 579 N N . GLN A 1 74 ? -6.227 2.999 24.137 1.00 58.19 74 GLN A N 1
ATOM 580 C CA . GLN A 1 74 ? -6.285 1.543 24.129 1.00 58.19 74 GLN A CA 1
ATOM 581 C C . GLN A 1 74 ? -5.338 0.972 23.075 1.00 58.19 74 GLN A C 1
ATOM 583 O O . GLN A 1 74 ? -5.379 1.317 21.895 1.00 58.19 74 GLN A O 1
ATOM 588 N N . LYS A 1 75 ? -4.488 0.035 23.512 1.00 55.97 75 LYS A N 1
ATOM 589 C CA . LYS A 1 75 ? -3.526 -0.645 22.646 1.00 55.97 75 LYS A CA 1
ATOM 590 C C . LYS A 1 75 ? -4.266 -1.225 21.430 1.00 55.97 75 LYS A C 1
ATOM 592 O O . LYS A 1 75 ? -5.104 -2.113 21.617 1.00 55.97 75 LYS A O 1
ATOM 597 N N . PRO A 1 76 ? -3.974 -0.760 20.200 1.00 64.50 76 PRO A N 1
ATOM 598 C CA . PRO A 1 76 ? -4.643 -1.263 19.012 1.00 64.50 76 PRO A CA 1
ATOM 599 C C . PRO A 1 76 ? -4.451 -2.775 18.918 1.00 64.50 76 PRO A C 1
ATOM 601 O O . PRO A 1 76 ? -3.415 -3.316 19.328 1.00 64.50 76 PRO A O 1
ATOM 604 N N . SER A 1 77 ? -5.450 -3.471 18.373 1.00 72.69 77 SER A N 1
ATOM 605 C CA . SER A 1 77 ? -5.316 -4.904 18.120 1.00 72.69 77 SER A CA 1
ATOM 606 C C . SER A 1 77 ? -4.080 -5.153 17.248 1.00 72.69 77 SER A C 1
ATOM 608 O O . SER A 1 77 ? -3.712 -4.317 16.417 1.00 72.69 77 SER A O 1
ATOM 610 N N . LYS A 1 78 ? -3.415 -6.304 17.429 1.00 75.31 78 LYS A N 1
ATOM 611 C CA . LYS A 1 78 ? -2.195 -6.634 16.666 1.00 75.31 78 LYS A CA 1
ATOM 612 C C . LYS A 1 78 ? -2.403 -6.481 15.153 1.00 75.31 78 LYS A C 1
ATOM 614 O O . LYS A 1 78 ? -1.494 -6.022 14.475 1.00 75.31 78 LYS A O 1
ATOM 619 N N . LEU A 1 79 ? -3.601 -6.805 14.655 1.00 72.81 79 LEU A N 1
ATOM 620 C CA . LEU A 1 79 ? -3.978 -6.624 13.252 1.00 72.81 79 LEU A CA 1
ATOM 621 C C . LEU A 1 79 ? -3.949 -5.152 12.831 1.00 72.81 79 LEU A C 1
ATOM 623 O O . LEU A 1 79 ? -3.222 -4.826 11.903 1.00 72.81 79 LEU A O 1
ATOM 627 N N . VAL A 1 80 ? -4.646 -4.265 13.549 1.00 78.00 80 VAL A N 1
ATOM 628 C CA . VAL A 1 80 ? -4.661 -2.821 13.242 1.00 78.00 80 VAL A CA 1
ATOM 629 C C . VAL A 1 80 ? -3.260 -2.222 13.335 1.00 78.00 80 VAL A C 1
ATOM 631 O O . VAL A 1 80 ? -2.885 -1.391 12.520 1.00 78.00 80 VAL A O 1
ATOM 634 N N . TYR A 1 81 ? -2.453 -2.648 14.309 1.00 79.56 81 TYR A N 1
ATOM 635 C CA . TYR A 1 81 ? -1.076 -2.169 14.435 1.00 79.56 81 TYR A CA 1
ATOM 636 C C . TYR A 1 81 ? -0.211 -2.548 13.223 1.00 79.56 81 TYR A C 1
ATOM 638 O O . TYR A 1 81 ? 0.523 -1.709 12.700 1.00 79.56 81 TYR A O 1
ATOM 646 N N . VAL A 1 82 ? -0.302 -3.802 12.768 1.00 79.94 82 VAL A N 1
ATOM 647 C CA . VAL A 1 82 ? 0.463 -4.294 11.614 1.00 79.94 82 VAL A CA 1
ATOM 648 C C . VAL A 1 82 ? -0.024 -3.649 10.320 1.00 79.94 82 VAL A C 1
ATOM 650 O O . VAL A 1 82 ? 0.808 -3.173 9.552 1.00 79.94 82 VAL A O 1
ATOM 653 N N . THR A 1 83 ? -1.338 -3.556 10.092 1.00 81.75 83 THR A N 1
ATOM 654 C CA . THR A 1 83 ? -1.863 -2.912 8.878 1.00 81.75 83 THR A CA 1
ATOM 655 C C . THR A 1 83 ? -1.529 -1.436 8.824 1.00 81.75 83 THR A C 1
ATOM 657 O O . THR A 1 83 ? -1.154 -0.948 7.767 1.00 81.75 83 THR A O 1
ATOM 660 N N . ARG A 1 84 ? -1.507 -0.753 9.970 1.00 82.19 84 ARG A N 1
ATOM 661 C CA . ARG A 1 84 ? -1.104 0.651 10.030 1.00 82.19 84 ARG A CA 1
ATOM 662 C C . ARG A 1 84 ? 0.372 0.823 9.701 1.00 82.19 84 ARG A C 1
ATOM 664 O O . ARG A 1 84 ? 0.737 1.775 9.021 1.00 82.19 84 ARG A O 1
ATOM 671 N N . LYS A 1 85 ? 1.247 -0.102 10.115 1.00 83.44 85 LYS A N 1
ATOM 672 C CA . LYS A 1 85 ? 2.648 -0.108 9.651 1.00 83.44 85 LYS A CA 1
ATOM 673 C C . LYS A 1 85 ? 2.770 -0.384 8.155 1.00 83.44 85 LYS A C 1
ATOM 675 O O . LYS A 1 85 ? 3.599 0.249 7.510 1.00 83.44 85 LYS A O 1
ATOM 680 N N . LEU A 1 86 ? 1.946 -1.280 7.614 1.00 81.69 86 LEU A N 1
ATOM 681 C CA . LEU A 1 86 ? 1.884 -1.534 6.174 1.00 81.69 86 LEU A CA 1
ATOM 682 C C . LEU A 1 86 ? 1.416 -0.289 5.407 1.00 81.69 86 LEU A C 1
ATOM 684 O O . LEU A 1 86 ? 2.036 0.059 4.412 1.00 81.69 86 LEU A O 1
ATOM 688 N N . GLY A 1 87 ? 0.421 0.443 5.910 1.00 83.31 87 GLY A N 1
ATOM 689 C CA . GLY A 1 87 ? -0.018 1.716 5.332 1.00 83.31 87 GLY A CA 1
ATOM 690 C C . GLY A 1 87 ? 1.087 2.777 5.320 1.00 83.31 87 GLY A C 1
ATOM 691 O O . GLY A 1 87 ? 1.335 3.389 4.285 1.00 83.31 87 GLY A O 1
ATOM 692 N N . HIS A 1 88 ? 1.820 2.949 6.429 1.00 86.62 88 HIS A N 1
ATOM 693 C CA . HIS A 1 88 ? 2.978 3.858 6.466 1.00 86.62 88 HIS A CA 1
ATOM 694 C C . HIS A 1 88 ? 4.082 3.439 5.488 1.00 86.62 88 HIS A C 1
ATOM 696 O O . HIS A 1 88 ? 4.673 4.299 4.837 1.00 86.62 88 HIS A O 1
ATOM 702 N N . LEU A 1 89 ? 4.347 2.134 5.367 1.00 84.75 89 LEU A N 1
ATOM 703 C CA . LEU A 1 89 ? 5.267 1.615 4.357 1.00 84.75 89 LEU A CA 1
ATOM 704 C C . LEU A 1 89 ? 4.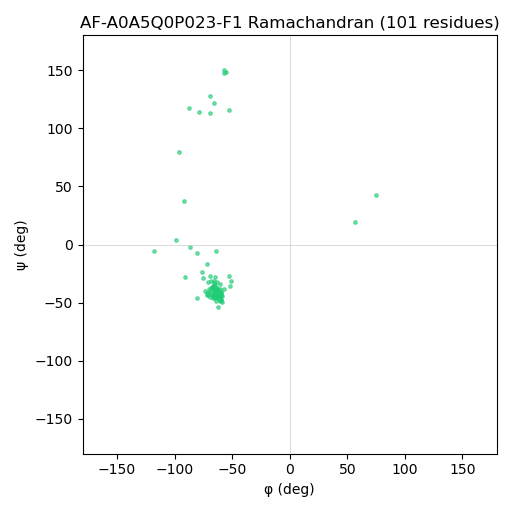769 1.959 2.949 1.00 84.75 89 LEU A C 1
ATOM 706 O O . LEU A 1 89 ? 5.561 2.404 2.131 1.00 84.75 89 LEU A O 1
ATOM 710 N N . GLY A 1 90 ? 3.467 1.840 2.688 1.00 84.19 90 GLY A N 1
ATOM 711 C CA . GLY A 1 90 ? 2.875 2.216 1.408 1.00 84.19 90 GLY A CA 1
ATOM 712 C C . GLY A 1 90 ? 3.071 3.691 1.055 1.00 84.19 90 GLY A C 1
ATOM 713 O O . GLY A 1 90 ? 3.492 4.004 -0.054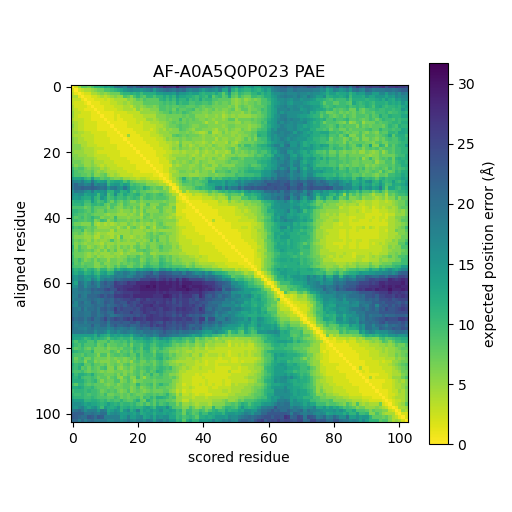 1.00 84.19 90 GLY A O 1
ATOM 714 N N . ILE A 1 91 ? 2.863 4.595 2.018 1.00 86.19 91 ILE A N 1
ATOM 715 C CA . ILE A 1 91 ? 3.127 6.035 1.842 1.00 86.19 91 ILE A CA 1
ATOM 716 C C . ILE A 1 91 ? 4.606 6.276 1.522 1.00 86.19 91 ILE A C 1
ATOM 718 O O . ILE A 1 91 ? 4.925 7.053 0.624 1.00 86.19 91 ILE A O 1
ATOM 722 N N . LEU A 1 92 ? 5.509 5.598 2.235 1.00 85.88 92 LEU A N 1
ATOM 723 C CA . LEU A 1 92 ? 6.943 5.713 1.996 1.00 85.88 92 LEU A CA 1
ATOM 724 C C . LEU A 1 92 ? 7.312 5.242 0.586 1.00 85.88 92 LEU A C 1
ATOM 726 O O . LEU A 1 92 ? 8.054 5.948 -0.086 1.00 85.88 92 LEU A O 1
ATOM 730 N N . LEU A 1 93 ? 6.750 4.121 0.121 1.00 81.62 93 LEU A N 1
ATOM 731 C CA . LEU A 1 93 ? 6.983 3.603 -1.229 1.00 81.62 93 LEU A CA 1
ATOM 732 C C . LEU A 1 93 ? 6.523 4.592 -2.309 1.00 81.62 93 LEU A C 1
ATOM 734 O O . LEU A 1 93 ? 7.289 4.871 -3.230 1.00 81.62 93 LEU A O 1
ATOM 738 N N . ILE A 1 94 ? 5.347 5.210 -2.151 1.00 85.00 94 ILE A N 1
ATOM 739 C CA . ILE A 1 94 ? 4.867 6.252 -3.074 1.00 85.00 94 ILE A CA 1
ATOM 740 C C . ILE A 1 94 ? 5.816 7.458 -3.072 1.00 85.00 94 ILE A C 1
ATOM 742 O O . ILE A 1 94 ? 6.232 7.918 -4.130 1.00 85.00 94 ILE A O 1
ATOM 746 N N . ILE A 1 95 ? 6.234 7.952 -1.907 1.00 83.50 95 ILE A N 1
ATOM 747 C CA . ILE A 1 95 ? 7.149 9.102 -1.843 1.00 83.50 95 ILE A CA 1
ATOM 748 C C . ILE A 1 95 ? 8.505 8.761 -2.473 1.00 83.50 95 ILE A C 1
ATOM 750 O O . ILE A 1 95 ? 9.026 9.533 -3.277 1.00 83.50 95 ILE A O 1
ATOM 754 N N . THR A 1 96 ? 9.068 7.589 -2.168 1.00 77.50 96 THR A N 1
ATOM 755 C CA . THR A 1 96 ? 10.319 7.143 -2.795 1.00 77.50 96 THR A CA 1
ATOM 756 C C . THR A 1 96 ? 10.161 6.962 -4.297 1.00 77.50 96 THR A C 1
ATOM 758 O O . THR A 1 96 ? 11.107 7.254 -5.027 1.00 77.50 96 THR A O 1
ATOM 761 N N . SER A 1 97 ? 8.964 6.570 -4.757 1.00 76.75 97 SER A N 1
ATOM 762 C CA . SER A 1 97 ? 8.689 6.421 -6.180 1.00 76.75 97 SER A CA 1
ATOM 763 C C . SER A 1 97 ? 8.762 7.748 -6.948 1.00 76.75 97 SER A C 1
ATOM 765 O O . SER A 1 97 ? 9.113 7.771 -8.119 1.00 76.75 97 SER A O 1
ATOM 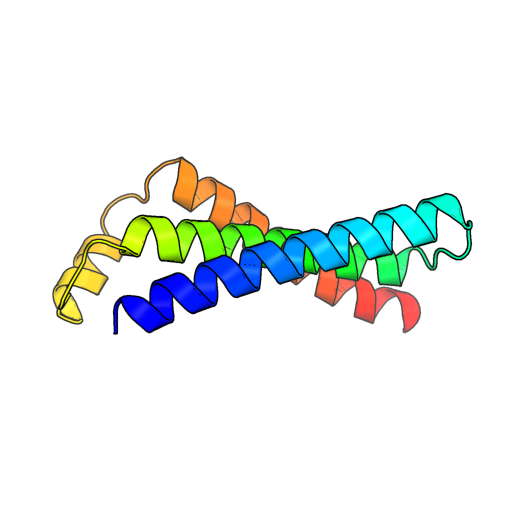767 N N . TRP A 1 98 ? 8.493 8.867 -6.269 1.00 74.56 98 TRP A N 1
ATOM 768 C CA . TRP A 1 98 ? 8.533 10.215 -6.844 1.00 74.56 98 TRP A CA 1
ATOM 769 C C . TRP A 1 98 ? 9.898 10.890 -6.709 1.00 74.56 98 TRP A C 1
ATOM 771 O O . TRP A 1 98 ? 10.235 11.750 -7.517 1.00 74.56 98 TRP A O 1
ATOM 781 N N . ILE A 1 99 ? 10.681 10.549 -5.684 1.00 69.38 99 ILE A N 1
ATOM 782 C CA . ILE A 1 99 ? 11.972 11.204 -5.424 1.00 69.38 99 ILE A CA 1
ATOM 783 C C . ILE A 1 99 ? 13.076 10.638 -6.319 1.00 69.38 99 ILE A C 1
ATOM 785 O O . ILE A 1 99 ? 13.832 11.406 -6.900 1.00 69.38 99 ILE A O 1
ATOM 789 N N . VAL A 1 100 ? 13.173 9.314 -6.450 1.00 61.56 100 VAL A N 1
ATOM 790 C CA . VAL A 1 100 ? 14.273 8.672 -7.193 1.00 61.56 100 VAL A CA 1
ATOM 791 C C . VAL A 1 100 ? 14.291 8.960 -8.708 1.00 61.56 100 VAL A C 1
ATOM 793 O O . VAL A 1 100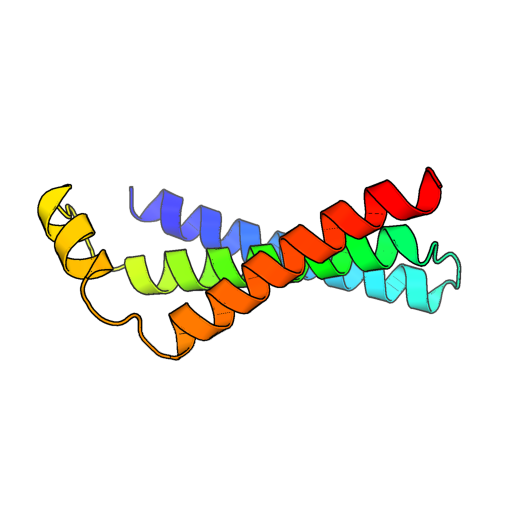 ? 15.393 9.047 -9.232 1.00 61.56 100 VAL A O 1
ATOM 796 N N . PRO A 1 101 ? 13.177 9.181 -9.439 1.00 63.09 101 PRO A N 1
ATOM 797 C CA . PRO A 1 101 ? 13.248 9.567 -10.853 1.00 63.09 101 PRO A CA 1
ATOM 798 C C . PRO A 1 101 ? 13.732 11.014 -11.052 1.00 63.09 101 PRO A C 1
ATOM 800 O O . PRO A 1 101 ? 14.095 11.391 -12.160 1.00 63.09 101 PRO A O 1
ATOM 803 N N . ASN A 1 102 ? 13.690 11.836 -9.994 1.00 58.59 102 ASN A N 1
ATOM 804 C CA . ASN A 1 102 ? 14.073 13.250 -10.007 1.00 58.59 102 ASN A CA 1
ATOM 805 C C . ASN A 1 102 ? 15.501 13.495 -9.476 1.00 58.59 102 ASN A C 1
ATOM 807 O O . ASN A 1 102 ? 15.892 14.656 -9.329 1.00 58.59 102 ASN A O 1
ATOM 811 N N . LEU A 1 103 ? 16.251 12.433 -9.153 1.00 52.12 103 LEU A N 1
ATOM 812 C CA . LEU A 1 103 ? 17.627 12.475 -8.648 1.00 52.12 103 LEU A C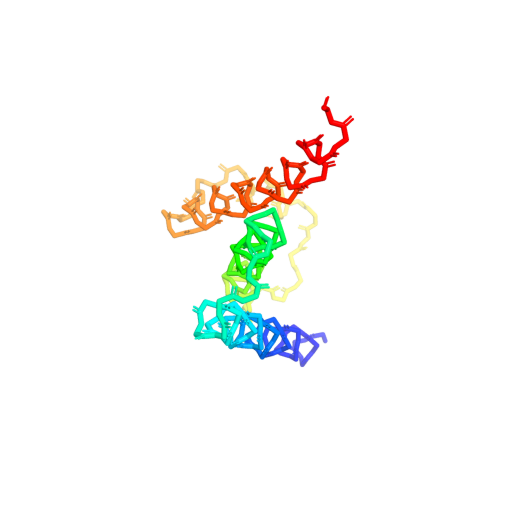A 1
ATOM 813 C C . LEU A 1 103 ? 18.611 11.984 -9.716 1.00 52.12 103 LEU A C 1
ATOM 815 O O . LEU A 1 103 ? 19.682 12.617 -9.847 1.00 52.12 103 LEU A O 1
#

Secondary structure (DSSP, 8-state):
-HHHHHHHHHHHHHHHHHHHHHHHHHHHHT---HHHHHHHHHHHHHHHHHHHHHHHTTT-TT--HHHHHHHHHSPPPHHHHHHHHHHHHHHHHHHHHHHGGG-

pLDDT: mean 72.33, std 10.77, range [45.22, 86.62]

Solvent-accessible surface area (backbone atoms only — not comparable to full-atom values): 5531 Å² total; per-residue (Å²): 114,68,70,56,54,52,51,51,39,51,49,35,51,52,51,35,52,49,48,52,49,51,49,52,48,29,64,70,70,68,72,62,53,72,42,60,51,38,28,46,54,10,50,39,30,35,32,51,22,52,37,50,52,50,60,74,49,70,79,65,82,81,70,50,76,63,57,50,50,52,52,68,70,40,81,66,53,73,64,59,52,51,32,48,52,40,20,54,49,10,53,50,33,35,52,51,32,62,49,64,84,76,108

Organism: NCBI:txid2662362

Sequence (103 aa):
MQKLLVALQYACLAFGLYVVYSVAMDLYTQQFEMMELVADVGTILICIDLAVFLYVNRGKQGVSMQEYAQQLEQKPSKLVYVTRKLGHLGILLIITSWIVPNL

Foldseek 3Di:
DLVVLVVLLVVLVVLLVVLVVVLVVCVVVVVDDVLVSLLSQLSNLLSQLSNVVSVVCSPDDPQDPVNVVVVVVVDDDPVNVVSVVSNVSSVVSNVCSVVVVVD

Radius of gyration: 16.51 Å; Cα contacts (8 Å, |Δi|>4): 85; chains: 1; bounding box: 42×23×46 Å

Mean predicted aligned error: 10.01 Å